Protein AF-A0A9E1T3I4-F1 (afdb_monomer_lite)

Sequence (107 aa):
MQKLTQQKVNEFKSQGFLILEDFVSSGVLLELKESLNSIFKEIDKESNRVKQSYNNKHYGDISKAGRQFIKNQSRYYPAIQNYLKSKPVKEVVTKLLDGDAFIFNEQ

Structure (mmCIF, N/CA/C/O backbone):
data_AF-A0A9E1T3I4-F1
#
_entry.id   AF-A0A9E1T3I4-F1
#
loop_
_atom_site.group_PDB
_atom_site.id
_atom_site.type_symbol
_atom_site.label_atom_id
_atom_site.label_alt_id
_atom_site.label_comp_id
_atom_site.label_asym_id
_atom_site.label_entity_id
_atom_site.label_seq_id
_atom_site.pdbx_PDB_ins_code
_atom_site.Cartn_x
_atom_site.Cartn_y
_atom_site.Cartn_z
_atom_site.occupancy
_atom_site.B_iso_or_eq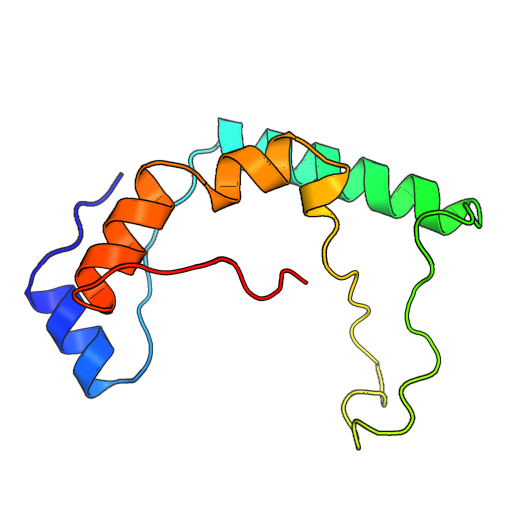uiv
_atom_site.auth_seq_id
_atom_site.auth_comp_id
_atom_site.auth_asym_id
_atom_site.auth_atom_id
_atom_site.pdbx_PDB_model_num
ATOM 1 N N . MET A 1 1 ? 1.854 11.708 11.074 1.00 60.84 1 MET A N 1
ATOM 2 C CA . MET A 1 1 ? 0.863 10.840 10.407 1.00 60.84 1 MET A CA 1
ATOM 3 C C . MET A 1 1 ? -0.451 10.929 11.160 1.00 60.84 1 MET A C 1
ATOM 5 O O . MET A 1 1 ? -0.451 10.744 12.376 1.00 60.84 1 MET A O 1
ATOM 9 N N . GLN A 1 2 ? -1.539 11.271 10.471 1.00 64.88 2 GLN A N 1
ATOM 10 C CA . GLN A 1 2 ? -2.861 11.404 11.080 1.00 64.88 2 GLN A CA 1
ATOM 11 C C . GLN A 1 2 ? -3.349 10.039 11.589 1.00 64.88 2 GLN A C 1
ATOM 13 O O . GLN A 1 2 ? -3.302 9.044 10.867 1.00 64.88 2 GLN A O 1
ATOM 18 N N . LYS A 1 3 ? -3.799 9.966 12.847 1.00 74.62 3 LYS A N 1
ATOM 19 C CA . LYS A 1 3 ? -4.404 8.738 13.382 1.00 74.62 3 LYS A CA 1
ATOM 20 C C . LYS A 1 3 ? -5.792 8.555 12.770 1.00 74.62 3 LYS A C 1
ATOM 22 O O . LYS A 1 3 ? -6.608 9.470 12.829 1.00 74.62 3 LYS A O 1
ATOM 27 N N . LEU A 1 4 ? -6.076 7.360 12.251 1.00 87.25 4 LEU A N 1
ATOM 28 C CA . LEU A 1 4 ? -7.412 7.015 11.765 1.00 87.25 4 LEU A CA 1
ATOM 29 C C . LEU A 1 4 ? -8.414 7.005 12.935 1.00 87.25 4 LEU A C 1
ATOM 31 O O . LEU A 1 4 ? -8.270 6.197 13.864 1.00 87.25 4 LEU A O 1
ATOM 35 N N . THR A 1 5 ? -9.385 7.921 12.892 1.00 90.19 5 THR A N 1
ATOM 36 C CA . THR A 1 5 ? -10.440 8.106 13.901 1.00 90.19 5 THR A CA 1
ATOM 37 C C . THR A 1 5 ? -11.665 7.243 13.594 1.00 90.19 5 THR A C 1
ATOM 39 O O . THR A 1 5 ? -11.876 6.839 12.452 1.00 90.19 5 THR A O 1
ATOM 42 N N . GLN A 1 6 ? -12.521 7.006 14.594 1.00 90.56 6 GLN A N 1
ATOM 43 C CA . GLN A 1 6 ? -13.781 6.282 14.380 1.00 90.56 6 GLN A CA 1
ATOM 44 C C . GLN A 1 6 ? -14.702 7.005 13.387 1.00 90.56 6 GLN A C 1
ATOM 46 O O . GLN A 1 6 ? -15.373 6.363 12.585 1.00 90.56 6 GLN A O 1
ATOM 51 N N . GLN A 1 7 ? -14.689 8.341 13.389 1.00 92.06 7 GLN A N 1
ATOM 52 C CA . GLN A 1 7 ? -15.426 9.140 12.412 1.00 92.06 7 GLN A CA 1
ATOM 53 C C . GLN A 1 7 ? -14.988 8.813 10.977 1.00 92.06 7 GLN A C 1
ATOM 55 O O . GLN A 1 7 ? -15.833 8.551 10.131 1.00 92.06 7 GLN A O 1
ATOM 60 N N . LYS A 1 8 ? -13.676 8.743 10.719 1.00 92.44 8 LYS A N 1
ATOM 61 C CA . LYS A 1 8 ? -13.120 8.395 9.402 1.00 92.44 8 LYS A CA 1
ATOM 62 C C . LYS A 1 8 ? -13.473 6.965 8.973 1.00 92.44 8 LYS A C 1
ATOM 64 O O . LYS A 1 8 ? -13.727 6.719 7.799 1.00 92.44 8 LYS A O 1
ATOM 69 N N . VAL A 1 9 ? -13.551 6.028 9.921 1.00 93.69 9 VAL A N 1
ATOM 70 C CA . VAL A 1 9 ? -14.044 4.662 9.656 1.00 93.69 9 VAL A CA 1
ATOM 71 C C . VAL A 1 9 ? -15.525 4.679 9.263 1.00 93.69 9 VAL A C 1
ATOM 73 O O . VAL A 1 9 ? -15.921 3.991 8.325 1.00 93.69 9 VAL A O 1
ATOM 76 N N . ASN A 1 10 ? -16.348 5.480 9.942 1.00 93.88 10 ASN A N 1
ATOM 77 C CA . ASN A 1 10 ? -17.769 5.609 9.615 1.00 93.88 10 ASN A CA 1
ATOM 78 C C . ASN A 1 10 ? -17.983 6.299 8.254 1.00 93.88 10 ASN A C 1
ATOM 80 O O . ASN A 1 10 ? -18.851 5.873 7.495 1.00 93.88 10 ASN A O 1
ATOM 84 N N . GLU A 1 11 ? -17.169 7.309 7.920 1.00 94.44 11 GLU A N 1
ATOM 85 C CA . GLU A 1 11 ? -17.135 7.939 6.590 1.00 94.44 11 GLU A CA 1
ATOM 86 C C . GLU A 1 11 ? -16.849 6.894 5.505 1.00 94.44 11 GLU A C 1
ATOM 88 O O . GLU A 1 11 ? -17.628 6.777 4.562 1.00 94.44 11 GLU A O 1
ATOM 93 N N . PHE A 1 12 ? -15.816 6.062 5.690 1.00 95.19 12 PHE A N 1
ATOM 94 C CA . PHE A 1 12 ? -15.494 4.972 4.766 1.00 95.19 12 PHE A CA 1
ATOM 95 C C . PHE A 1 12 ? -16.656 3.989 4.582 1.00 95.19 12 PHE A C 1
ATOM 97 O O . PHE A 1 12 ? -17.017 3.674 3.451 1.00 95.19 12 PHE A O 1
ATOM 104 N N . LYS A 1 13 ? -17.278 3.529 5.676 1.00 94.06 13 LYS A N 1
ATOM 105 C CA . LYS A 1 13 ? -18.408 2.583 5.614 1.00 94.06 13 LYS A CA 1
ATOM 106 C C . LYS A 1 13 ? -19.636 3.171 4.912 1.00 94.06 13 LYS A C 1
ATOM 108 O O . LYS A 1 13 ? -20.372 2.430 4.273 1.00 94.06 13 LYS A O 1
ATOM 113 N N . SER A 1 14 ? -19.854 4.480 5.038 1.00 96.69 14 SER A N 1
ATOM 114 C CA . SER A 1 14 ? -20.989 5.182 4.428 1.00 96.69 14 SER A CA 1
ATOM 115 C C . SER A 1 14 ? -20.754 5.519 2.951 1.00 96.69 14 SER A C 1
ATOM 117 O O . SER A 1 14 ? -21.655 5.379 2.129 1.00 96.69 14 SER A O 1
ATOM 119 N N . GLN A 1 15 ? -19.538 5.948 2.598 1.00 96.69 15 GLN A N 1
ATOM 120 C CA . GLN A 1 15 ? -19.220 6.489 1.270 1.00 96.69 15 GLN A CA 1
ATOM 121 C C . GLN A 1 15 ? -18.539 5.477 0.341 1.00 96.69 15 GLN A C 1
ATOM 123 O O . GLN A 1 15 ? 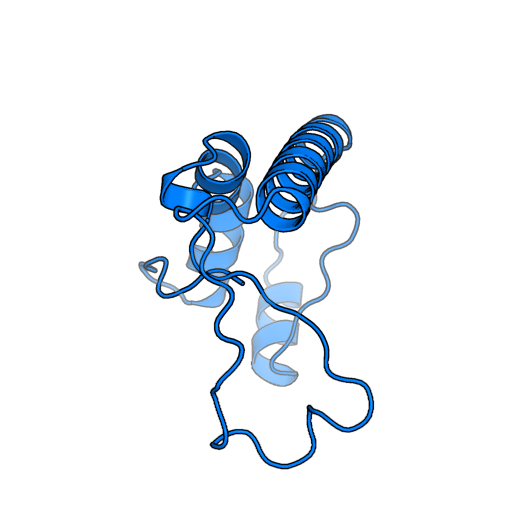-18.487 5.688 -0.868 1.00 96.69 15 GLN A O 1
ATOM 128 N N . GLY A 1 16 ? -17.974 4.401 0.890 1.00 95.19 16 GLY A N 1
ATOM 129 C CA . GLY A 1 16 ? -17.164 3.429 0.154 1.00 95.19 16 GLY A CA 1
ATOM 130 C C . GLY A 1 16 ? -15.732 3.893 -0.143 1.00 95.19 16 GLY A C 1
ATOM 131 O O . GLY A 1 16 ? -14.968 3.146 -0.751 1.00 95.19 16 GLY A O 1
ATOM 132 N N . PHE A 1 17 ? -15.341 5.099 0.284 1.00 94.69 17 PHE A N 1
ATOM 133 C CA . PHE A 1 17 ? -13.982 5.620 0.133 1.00 94.69 17 PHE A CA 1
ATOM 134 C C . PHE A 1 17 ? -13.578 6.508 1.314 1.00 94.69 17 PHE A C 1
ATOM 136 O O . PHE A 1 17 ? -14.410 6.948 2.105 1.00 94.69 17 PHE A O 1
ATOM 143 N N . LEU A 1 18 ? -12.274 6.756 1.435 1.00 93.56 18 LEU A N 1
ATOM 144 C CA . LEU A 1 18 ? -11.695 7.612 2.463 1.00 93.56 18 LEU A CA 1
ATOM 145 C C . LEU A 1 18 ? -10.528 8.412 1.888 1.00 93.56 18 LEU A C 1
ATOM 147 O O . LEU A 1 18 ? -9.682 7.850 1.195 1.00 93.56 18 LEU A O 1
ATOM 151 N N . ILE A 1 19 ? -10.451 9.699 2.226 1.00 91.94 19 ILE A N 1
ATOM 152 C CA . ILE A 1 19 ? -9.304 10.554 1.901 1.00 91.94 19 ILE A CA 1
ATOM 153 C C . ILE A 1 19 ? -8.458 10.739 3.163 1.00 91.94 19 ILE A C 1
ATOM 155 O O . ILE A 1 19 ? -8.968 11.155 4.207 1.00 91.94 19 ILE A O 1
ATOM 159 N N . LEU A 1 20 ? -7.170 10.413 3.049 1.00 91.25 20 LEU A N 1
ATOM 160 C CA . LEU A 1 20 ? -6.149 10.640 4.067 1.00 91.25 20 LEU A CA 1
ATOM 161 C C . LEU A 1 20 ? -5.110 11.607 3.498 1.00 91.25 20 LEU A C 1
ATOM 163 O O . LEU A 1 20 ? -4.330 11.240 2.620 1.00 91.25 20 LEU A O 1
ATOM 167 N N . GLU A 1 21 ? -5.123 12.842 3.986 1.00 91.31 21 GLU A N 1
ATOM 168 C CA . GLU A 1 21 ? -4.162 13.873 3.591 1.00 91.31 21 GLU A CA 1
ATOM 169 C C . GLU A 1 21 ? -2.804 13.623 4.255 1.00 91.31 21 GLU A C 1
ATOM 171 O O . GLU A 1 21 ? -2.730 13.069 5.356 1.00 91.31 21 GLU A O 1
ATOM 176 N N . ASP A 1 22 ? -1.722 13.984 3.557 1.00 90.44 22 ASP A N 1
ATOM 177 C CA . ASP A 1 22 ? -0.338 13.868 4.040 1.00 90.44 22 ASP A CA 1
ATOM 178 C C . ASP A 1 22 ? 0.005 12.496 4.652 1.00 90.44 22 ASP A C 1
ATOM 180 O O . ASP A 1 22 ? 0.760 12.367 5.624 1.00 90.44 22 ASP A O 1
ATOM 184 N N . PHE A 1 23 ? -0.586 11.439 4.087 1.00 91.69 23 PHE A N 1
ATOM 185 C CA . PHE A 1 23 ? -0.446 10.080 4.601 1.00 91.69 23 PHE A CA 1
ATOM 186 C C . PHE A 1 23 ? 0.975 9.531 4.419 1.00 91.69 23 PHE A C 1
ATOM 188 O O . PHE A 1 23 ? 1.501 8.840 5.294 1.00 91.69 23 PHE A O 1
ATOM 195 N N . VAL A 1 24 ? 1.605 9.860 3.290 1.00 91.31 24 VAL A N 1
ATOM 196 C CA . VAL A 1 24 ? 2.959 9.424 2.936 1.00 91.31 24 VAL A CA 1
ATOM 197 C C . VAL A 1 24 ? 3.941 10.540 3.274 1.00 91.31 24 VAL A C 1
ATOM 199 O O . VAL A 1 24 ? 3.772 11.673 2.829 1.00 91.31 24 VAL A O 1
ATOM 202 N N . SER A 1 25 ? 4.984 10.230 4.047 1.00 92.62 25 SER A N 1
ATOM 203 C CA . SER A 1 25 ? 6.030 11.210 4.351 1.00 92.62 25 SER A CA 1
ATOM 204 C C . SER A 1 25 ? 6.823 11.585 3.097 1.00 92.62 25 SER A C 1
ATOM 206 O O . SER A 1 25 ? 6.944 10.794 2.160 1.00 92.62 25 SER A O 1
ATOM 208 N N . SER A 1 26 ? 7.421 12.777 3.093 1.00 94.31 26 SER A N 1
ATOM 209 C CA . SER A 1 26 ? 8.224 13.265 1.964 1.00 94.31 26 SER A CA 1
ATOM 210 C C . SER A 1 26 ? 9.374 12.323 1.589 1.00 94.31 26 SER A C 1
ATOM 212 O O . SER A 1 26 ? 9.601 12.095 0.404 1.00 94.31 26 SER A O 1
ATOM 214 N N . GLY A 1 27 ? 10.056 11.737 2.580 1.00 95.12 27 GLY A N 1
ATOM 215 C CA . GLY A 1 27 ? 11.139 10.773 2.358 1.00 95.12 27 GLY A CA 1
ATOM 216 C C . GLY A 1 27 ? 10.663 9.495 1.666 1.00 95.12 27 GLY A C 1
ATOM 217 O O . GLY A 1 27 ? 11.205 9.117 0.634 1.00 95.12 27 GLY A O 1
ATOM 218 N N . VAL A 1 28 ? 9.582 8.883 2.164 1.00 94.94 28 VAL A N 1
ATOM 219 C CA . VAL A 1 28 ? 9.004 7.678 1.541 1.00 94.94 28 VAL A CA 1
ATOM 220 C C . VAL A 1 28 ? 8.488 7.990 0.137 1.00 94.94 28 VAL A C 1
ATOM 222 O O . VAL A 1 28 ? 8.683 7.209 -0.791 1.00 94.94 28 VAL A O 1
ATOM 225 N N . LEU A 1 29 ? 7.859 9.152 -0.050 1.00 95.31 29 LEU A N 1
ATOM 226 C CA . LEU A 1 29 ? 7.380 9.582 -1.359 1.00 95.31 29 LEU A CA 1
ATOM 227 C C . LEU A 1 29 ? 8.529 9.742 -2.366 1.00 95.31 29 LEU A C 1
ATOM 229 O O . LEU A 1 29 ? 8.352 9.414 -3.539 1.00 95.31 29 LEU A O 1
ATOM 233 N N . LEU A 1 30 ? 9.689 10.238 -1.930 1.00 97.06 30 LEU A N 1
ATOM 234 C CA . LEU A 1 30 ? 10.876 10.357 -2.775 1.00 97.06 30 LEU A CA 1
ATOM 235 C C . LEU A 1 30 ? 11.405 8.979 -3.197 1.00 97.06 30 LEU A C 1
ATOM 237 O O . LEU A 1 30 ? 11.561 8.743 -4.393 1.00 97.06 30 LEU A O 1
ATOM 241 N N . GLU A 1 31 ? 11.581 8.048 -2.256 1.00 96.44 31 GLU A N 1
ATOM 242 C CA . GLU A 1 31 ? 12.051 6.680 -2.545 1.00 96.44 31 GLU A CA 1
ATOM 243 C C . GLU A 1 31 ? 11.128 5.936 -3.527 1.00 96.44 31 GLU A C 1
ATOM 245 O O . GLU A 1 31 ? 11.580 5.234 -4.442 1.00 96.44 31 GLU A O 1
ATOM 250 N N . LEU A 1 32 ? 9.811 6.111 -3.373 1.00 95.56 32 LEU A N 1
ATOM 251 C CA . LEU A 1 32 ? 8.824 5.550 -4.294 1.00 95.56 32 LEU A CA 1
ATOM 252 C C . LEU A 1 32 ? 8.963 6.152 -5.698 1.00 95.56 32 LEU A C 1
ATOM 254 O O . LEU A 1 32 ? 8.961 5.411 -6.680 1.00 95.56 32 LEU A O 1
ATOM 258 N N . LYS A 1 33 ? 9.142 7.475 -5.811 1.00 95.38 33 LYS A N 1
ATOM 259 C CA . LYS A 1 33 ? 9.362 8.149 -7.103 1.00 95.38 33 LYS A CA 1
ATOM 260 C C . LYS A 1 33 ? 10.636 7.667 -7.794 1.00 95.38 33 LYS A C 1
ATOM 262 O O . LYS A 1 33 ? 10.621 7.428 -8.999 1.00 95.38 33 LYS A O 1
ATOM 267 N N . GLU A 1 34 ? 11.726 7.492 -7.055 1.00 95.56 34 GLU A N 1
ATOM 268 C CA . GLU A 1 34 ? 12.991 6.981 -7.600 1.00 95.56 34 GLU A CA 1
ATOM 269 C C . GLU A 1 34 ? 12.865 5.536 -8.103 1.00 95.56 34 GLU A C 1
ATOM 271 O O . GLU A 1 34 ? 13.385 5.196 -9.172 1.00 95.56 34 GLU A O 1
ATOM 276 N N . SER A 1 35 ? 12.106 4.705 -7.384 1.00 93.25 35 SER A N 1
ATOM 277 C CA . SER A 1 35 ? 11.804 3.332 -7.804 1.00 93.25 35 SER A CA 1
ATOM 278 C C . SER A 1 35 ? 10.984 3.303 -9.092 1.00 93.25 35 SER A C 1
ATOM 280 O O . SER A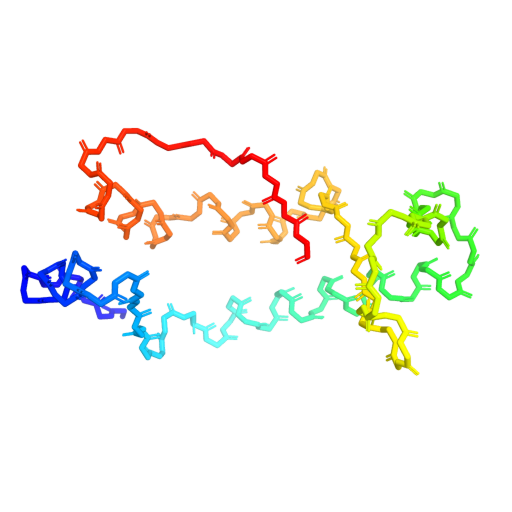 1 35 ? 11.336 2.585 -10.026 1.00 93.25 35 SER A O 1
ATOM 282 N N . LEU A 1 36 ? 9.946 4.139 -9.190 1.00 90.88 36 LEU A N 1
ATOM 283 C CA . LEU A 1 36 ? 9.133 4.272 -10.404 1.00 90.88 36 LEU A CA 1
ATOM 284 C C . LEU A 1 36 ? 9.963 4.763 -11.598 1.00 90.88 36 LEU A C 1
ATOM 286 O O . LEU A 1 36 ? 9.874 4.195 -12.683 1.00 90.88 36 LEU A O 1
ATOM 290 N N . ASN A 1 37 ? 10.834 5.756 -11.398 1.00 91.00 37 ASN A N 1
ATOM 291 C CA . ASN A 1 37 ? 11.736 6.238 -12.448 1.00 91.00 37 ASN A CA 1
ATOM 292 C C . ASN A 1 37 ? 12.683 5.139 -12.952 1.00 91.00 37 ASN A C 1
ATOM 294 O O . ASN A 1 37 ? 13.006 5.097 -14.139 1.00 91.00 37 ASN A O 1
ATOM 298 N N . SER A 1 38 ? 13.133 4.254 -12.062 1.00 89.12 38 SER A N 1
ATOM 299 C CA . SER A 1 38 ? 13.967 3.108 -12.432 1.00 89.12 38 SER A CA 1
ATOM 300 C C . SER A 1 38 ? 13.180 2.087 -13.258 1.00 89.12 38 SER A C 1
ATOM 302 O O . SER A 1 38 ? 13.662 1.668 -14.307 1.00 89.12 38 SER A O 1
ATOM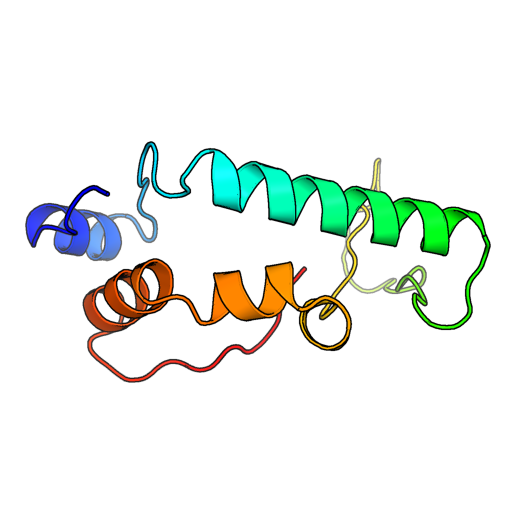 304 N N . ILE A 1 39 ? 11.942 1.774 -12.855 1.00 87.06 39 ILE A N 1
ATOM 305 C CA . ILE A 1 39 ? 11.034 0.894 -13.608 1.00 87.06 39 ILE A CA 1
ATOM 306 C C . ILE A 1 39 ? 10.799 1.431 -15.026 1.00 87.06 39 ILE A C 1
ATOM 308 O O . ILE A 1 39 ? 10.938 0.687 -15.996 1.00 87.06 39 ILE A O 1
ATOM 312 N N . PHE A 1 40 ? 10.479 2.721 -15.167 1.00 83.31 40 PHE A N 1
ATOM 313 C CA . PHE A 1 40 ? 10.225 3.318 -16.481 1.00 83.31 40 PHE A CA 1
ATOM 314 C C . PHE A 1 40 ? 11.463 3.277 -17.385 1.00 83.31 40 PHE A C 1
ATOM 316 O O . PHE A 1 40 ? 11.360 2.881 -18.542 1.00 83.31 40 PHE A O 1
ATOM 323 N N . LYS A 1 41 ? 12.656 3.551 -16.842 1.00 84.38 41 LYS A N 1
ATOM 324 C CA . LYS A 1 41 ? 13.915 3.420 -17.596 1.00 84.38 41 LYS A CA 1
ATOM 325 C C . LYS A 1 41 ? 14.212 1.988 -18.047 1.00 84.38 41 LYS A C 1
ATOM 327 O O . LYS A 1 41 ? 14.899 1.805 -19.048 1.00 84.38 41 LYS A O 1
ATOM 332 N N . GLU A 1 42 ? 13.784 0.978 -17.293 1.00 81.06 42 GLU A N 1
ATOM 333 C CA . GLU A 1 42 ? 13.945 -0.430 -17.678 1.00 81.06 42 GLU A CA 1
ATOM 334 C C . GLU A 1 42 ? 12.959 -0.850 -18.773 1.00 81.06 42 GLU A C 1
ATOM 336 O O . GLU A 1 42 ? 13.329 -1.620 -19.662 1.00 81.06 42 GLU A O 1
ATOM 341 N N . ILE A 1 43 ? 11.735 -0.321 -18.732 1.00 74.12 43 ILE A N 1
ATOM 342 C CA . ILE A 1 43 ? 10.719 -0.508 -19.774 1.00 74.12 43 ILE A CA 1
ATOM 343 C C . ILE A 1 43 ? 11.187 0.070 -21.106 1.00 74.12 43 ILE A C 1
ATOM 345 O O . ILE A 1 43 ? 11.137 -0.628 -22.116 1.00 74.12 43 ILE A O 1
ATOM 349 N N . ASP A 1 44 ? 11.703 1.300 -21.097 1.00 65.12 44 ASP A N 1
ATOM 350 C CA . ASP A 1 44 ? 12.173 1.985 -22.309 1.00 65.12 44 ASP A CA 1
ATOM 351 C C . ASP A 1 44 ? 13.324 1.237 -23.005 1.00 65.12 44 ASP A C 1
ATOM 353 O O . ASP A 1 44 ? 13.603 1.459 -24.181 1.00 65.12 44 ASP A O 1
ATOM 357 N N . LYS A 1 45 ? 14.000 0.335 -22.285 1.00 68.19 45 LYS A N 1
ATOM 358 C CA . LYS A 1 45 ? 15.098 -0.496 -22.794 1.00 68.19 45 LYS A CA 1
ATOM 359 C C . LYS A 1 45 ? 14.658 -1.890 -23.255 1.00 68.19 45 LYS A C 1
ATOM 361 O O . LYS A 1 45 ? 15.521 -2.743 -23.445 1.00 68.19 45 LYS A O 1
ATOM 366 N N . GLU A 1 46 ? 13.352 -2.150 -23.377 1.00 59.28 46 GLU A N 1
ATOM 367 C CA . GLU A 1 46 ? 12.781 -3.465 -23.724 1.00 59.28 46 GLU A CA 1
ATOM 368 C C . GLU A 1 46 ? 13.289 -4.607 -22.818 1.00 59.28 46 GLU A C 1
ATOM 370 O O . GLU A 1 46 ? 13.448 -5.759 -23.235 1.00 59.28 46 GLU A O 1
ATOM 375 N N . SER A 1 47 ? 13.556 -4.311 -21.540 1.00 54.44 47 SER A N 1
ATOM 376 C CA . SER A 1 47 ? 13.980 -5.331 -20.582 1.00 54.44 47 SER A CA 1
ATOM 377 C C . SER A 1 47 ? 12.899 -6.410 -20.455 1.00 54.44 47 SER A C 1
ATOM 379 O O . SER A 1 47 ? 11.787 -6.153 -19.991 1.00 54.44 47 SER A O 1
ATOM 381 N N . ASN A 1 48 ? 13.245 -7.656 -20.799 1.00 53.41 48 ASN A N 1
ATOM 382 C CA . ASN A 1 48 ? 12.364 -8.834 -20.730 1.00 53.41 48 ASN A CA 1
ATOM 383 C C . ASN A 1 48 ? 11.699 -9.067 -19.353 1.00 53.41 48 ASN A C 1
ATOM 385 O O . ASN A 1 48 ? 10.791 -9.895 -19.244 1.00 53.41 48 ASN A O 1
ATOM 389 N N . ARG A 1 49 ? 12.152 -8.373 -18.299 1.00 53.41 49 ARG A N 1
ATOM 390 C CA . ARG A 1 49 ? 11.618 -8.453 -16.932 1.00 53.41 49 ARG A CA 1
ATOM 391 C C . ARG A 1 49 ? 10.302 -7.703 -16.744 1.00 53.41 49 ARG A C 1
ATOM 393 O O . ARG A 1 49 ? 9.468 -8.159 -15.966 1.00 53.41 49 ARG A O 1
ATOM 400 N N . VAL A 1 50 ? 10.084 -6.607 -17.469 1.00 54.81 50 VAL A N 1
ATOM 401 C CA . VAL A 1 50 ? 8.895 -5.758 -17.317 1.00 54.81 50 VAL A CA 1
ATOM 402 C C . VAL A 1 50 ? 8.027 -5.901 -18.561 1.00 54.81 50 VAL A C 1
ATOM 404 O O . VAL A 1 50 ? 7.817 -4.961 -19.318 1.00 54.81 50 VAL A O 1
ATOM 407 N N . LYS A 1 51 ? 7.529 -7.119 -18.817 1.00 51.81 51 LYS A N 1
ATOM 408 C CA . LYS A 1 51 ? 6.542 -7.324 -19.885 1.00 51.81 51 LYS A CA 1
ATOM 409 C C . LYS A 1 51 ? 5.259 -6.580 -19.524 1.00 51.81 51 LYS A C 1
ATOM 411 O O . LYS A 1 51 ? 4.434 -7.068 -18.750 1.00 51.81 51 LYS A O 1
ATOM 416 N N . GLN A 1 52 ? 5.099 -5.393 -20.096 1.00 53.91 52 GLN A N 1
ATOM 417 C CA . GLN A 1 52 ? 3.845 -4.659 -20.106 1.00 53.91 52 GLN A CA 1
ATOM 418 C C . GLN A 1 52 ? 2.752 -5.553 -20.702 1.00 53.91 52 GLN A C 1
ATOM 420 O O . GLN A 1 52 ? 2.947 -6.230 -21.715 1.00 53.91 52 GLN A O 1
ATOM 425 N N . SER A 1 53 ? 1.585 -5.596 -20.060 1.00 52.22 53 SER A N 1
ATOM 426 C CA . SER A 1 53 ? 0.442 -6.355 -20.566 1.00 52.22 53 SER A CA 1
ATOM 427 C C . SER A 1 53 ? -0.231 -5.581 -21.701 1.00 52.22 53 SER A C 1
ATOM 429 O O . SER A 1 53 ? -1.331 -5.063 -21.535 1.00 52.22 53 SER A O 1
ATOM 431 N N . TYR A 1 54 ? 0.432 -5.477 -22.851 1.00 48.56 54 TYR A N 1
ATOM 432 C CA . TYR A 1 54 ? -0.065 -4.711 -23.996 1.00 48.56 54 TYR A CA 1
ATOM 433 C C . TYR A 1 54 ? -1.243 -5.354 -24.741 1.00 48.56 54 TYR A C 1
ATOM 435 O O . TYR A 1 54 ? -1.779 -4.746 -25.657 1.00 48.56 54 TYR A O 1
ATOM 443 N N . ASN A 1 55 ? -1.689 -6.554 -24.355 1.00 45.62 55 ASN A N 1
ATOM 444 C CA . ASN A 1 55 ? -2.661 -7.322 -25.142 1.00 45.62 55 ASN A CA 1
ATOM 445 C C . ASN A 1 55 ? -3.937 -7.733 -24.393 1.00 45.62 55 ASN A C 1
ATOM 447 O O . ASN A 1 55 ? -4.589 -8.708 -24.764 1.00 45.62 55 ASN A O 1
ATOM 451 N N . ASN A 1 56 ? -4.358 -6.983 -23.373 1.00 44.44 56 ASN A N 1
ATOM 452 C CA . ASN A 1 56 ? -5.668 -7.223 -22.767 1.00 44.44 56 ASN A CA 1
ATOM 453 C C . ASN A 1 56 ? -6.778 -6.560 -23.601 1.00 44.44 56 ASN A C 1
ATOM 455 O O . ASN A 1 56 ? -7.318 -5.526 -23.219 1.00 44.44 56 ASN A O 1
ATOM 459 N N . LYS A 1 57 ? -7.181 -7.213 -24.702 1.00 46.56 57 LYS A N 1
ATOM 460 C CA . LYS A 1 57 ? -8.398 -6.901 -25.490 1.00 46.56 57 LYS A CA 1
ATOM 461 C C . LYS A 1 57 ? -9.713 -6.998 -24.685 1.00 46.56 57 LYS A C 1
ATOM 463 O O . LYS A 1 57 ? -10.785 -6.813 -25.247 1.00 46.56 57 LYS A O 1
ATOM 468 N N . HIS A 1 58 ? -9.646 -7.312 -23.390 1.00 47.41 58 HIS A N 1
ATOM 469 C CA . HIS A 1 58 ? -10.803 -7.562 -22.529 1.00 47.41 58 HIS A CA 1
ATOM 470 C C . HIS A 1 58 ? -11.351 -6.335 -21.797 1.00 47.41 58 HIS A C 1
ATOM 472 O O . HIS A 1 58 ? -12.484 -6.387 -21.328 1.00 47.41 58 HIS A O 1
ATOM 478 N N . TYR A 1 59 ? -10.599 -5.237 -21.701 1.00 50.59 59 TYR A N 1
ATOM 479 C CA . TYR A 1 59 ? -11.089 -4.024 -21.046 1.00 50.59 59 TYR A CA 1
ATOM 480 C C . TYR A 1 59 ? -11.603 -3.055 -22.107 1.00 50.59 59 TYR A C 1
ATOM 482 O O . TYR A 1 59 ? -10.836 -2.287 -22.685 1.00 50.59 59 TYR A O 1
ATOM 490 N N . GLY A 1 60 ? -12.903 -3.140 -22.397 1.00 42.38 60 GLY A N 1
ATOM 491 C CA . GLY A 1 60 ? -13.592 -2.197 -23.275 1.00 42.38 60 GLY A CA 1
ATOM 492 C C . GLY A 1 60 ? -13.339 -0.745 -22.852 1.00 42.38 60 GLY A C 1
ATOM 493 O O . GLY A 1 60 ? -13.361 -0.416 -21.669 1.00 42.38 60 GLY A O 1
ATOM 494 N N . ASP A 1 61 ? -13.060 0.103 -23.839 1.00 44.47 61 ASP A N 1
ATOM 495 C CA . ASP A 1 61 ? -13.008 1.574 -23.792 1.00 44.47 61 ASP A CA 1
ATOM 496 C C . ASP A 1 61 ? -12.015 2.295 -22.855 1.00 44.47 61 ASP A C 1
ATOM 498 O O . ASP A 1 61 ? -11.810 3.497 -23.030 1.00 44.47 61 ASP A O 1
ATOM 502 N N . ILE A 1 62 ? -11.277 1.623 -21.964 1.00 49.09 62 ILE A N 1
ATOM 503 C CA . ILE A 1 62 ? -10.189 2.281 -21.195 1.00 49.09 62 ILE A CA 1
ATOM 504 C C . ILE A 1 62 ? -9.018 2.682 -22.123 1.00 49.09 62 ILE A C 1
ATOM 506 O O . ILE A 1 62 ? -8.159 3.480 -21.754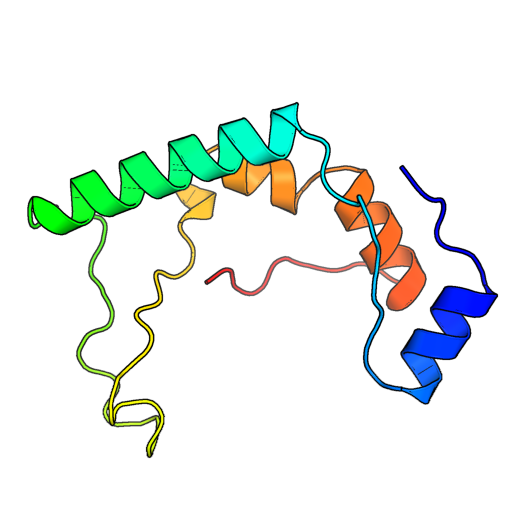 1.00 49.09 62 ILE A O 1
ATOM 510 N N . SER A 1 63 ? -8.991 2.171 -23.358 1.00 47.50 63 SER A N 1
ATOM 511 C CA . SER A 1 63 ? -7.878 2.279 -24.302 1.00 47.50 63 SER A CA 1
ATOM 512 C C . SER A 1 63 ? -7.962 3.409 -25.332 1.00 47.50 63 SER A C 1
ATOM 514 O O . SER A 1 63 ? -7.062 3.487 -26.163 1.00 47.50 63 SER A O 1
ATOM 516 N N . LYS A 1 64 ? -8.957 4.311 -25.318 1.00 47.62 64 LYS A N 1
ATOM 517 C CA . LYS A 1 64 ? -8.972 5.410 -26.316 1.00 47.62 64 LYS A CA 1
ATOM 518 C C . LYS A 1 64 ? -7.823 6.422 -26.132 1.00 47.62 64 LYS A C 1
ATOM 520 O O . LYS A 1 64 ? -7.419 7.045 -27.104 1.00 47.62 64 LYS A O 1
ATOM 525 N N . ALA A 1 65 ? -7.239 6.501 -24.930 1.00 55.47 65 ALA A N 1
ATOM 526 C CA . ALA A 1 65 ? -5.972 7.193 -24.624 1.00 55.47 65 ALA A CA 1
ATOM 527 C C . ALA A 1 65 ? -5.116 6.403 -23.596 1.00 55.47 65 ALA A C 1
ATOM 529 O O . ALA A 1 65 ? -4.439 6.988 -22.758 1.00 55.47 65 ALA A O 1
ATOM 530 N N . GLY A 1 66 ? -5.244 5.068 -23.617 1.00 55.59 66 GLY A N 1
ATOM 531 C CA . GLY A 1 66 ? -4.970 4.097 -22.543 1.00 55.59 66 GLY A CA 1
ATOM 532 C C . GLY A 1 66 ? -3.939 4.451 -21.469 1.00 55.59 66 GLY A C 1
ATOM 533 O O . GLY A 1 66 ? -2.751 4.577 -21.752 1.00 55.59 66 GLY A O 1
ATOM 534 N N . ARG A 1 67 ? -4.380 4.488 -20.201 1.00 62.28 67 ARG A N 1
ATOM 535 C CA . ARG A 1 67 ? -3.457 4.479 -19.055 1.00 62.28 67 ARG A CA 1
ATOM 536 C C . ARG A 1 67 ? -2.619 3.202 -19.105 1.00 62.28 67 ARG A C 1
ATOM 538 O O . ARG A 1 67 ? -3.167 2.100 -19.153 1.00 62.28 67 ARG A O 1
ATOM 545 N N . GLN A 1 68 ? -1.301 3.362 -19.096 1.00 68.75 68 GLN A N 1
ATOM 546 C CA . GLN A 1 68 ? -0.364 2.253 -18.973 1.00 68.75 68 GLN A CA 1
ATOM 547 C C . GLN A 1 68 ? -0.225 1.885 -17.493 1.00 68.75 68 GLN A C 1
ATOM 549 O O . GLN A 1 68 ? -0.036 2.763 -16.656 1.00 68.75 68 GLN A O 1
ATOM 554 N N . PHE A 1 69 ? -0.322 0.593 -17.182 1.00 74.38 69 PHE A N 1
ATOM 555 C CA . PHE A 1 69 ? -0.151 0.067 -15.827 1.00 74.38 69 PHE A CA 1
ATOM 556 C C . PHE A 1 69 ? 0.916 -1.016 -15.822 1.00 74.38 69 PHE A C 1
ATOM 558 O O . PHE A 1 69 ? 1.018 -1.806 -16.768 1.00 74.38 69 PHE A O 1
ATOM 565 N N . ILE A 1 70 ? 1.670 -1.089 -14.730 1.00 78.88 70 ILE A N 1
ATOM 566 C CA . ILE A 1 70 ? 2.712 -2.091 -14.547 1.00 78.88 70 ILE A CA 1
ATOM 567 C C . ILE A 1 70 ? 2.409 -2.794 -13.238 1.00 78.88 70 ILE A C 1
ATOM 569 O O . ILE A 1 70 ? 2.493 -2.220 -12.164 1.00 78.88 70 ILE A O 1
ATOM 573 N N . LYS A 1 71 ? 2.032 -4.065 -13.331 1.00 83.94 71 LYS A N 1
ATOM 574 C CA . LYS A 1 71 ? 1.537 -4.800 -12.171 1.00 83.94 71 LYS A CA 1
ATOM 575 C C . LYS A 1 71 ? 2.649 -5.507 -11.404 1.00 83.94 71 LYS A C 1
ATOM 577 O O . LYS A 1 71 ? 3.546 -6.092 -12.013 1.00 83.94 71 LYS A O 1
ATOM 582 N N . ASN A 1 72 ? 2.497 -5.580 -10.087 1.00 87.19 72 ASN A N 1
ATOM 583 C CA . ASN A 1 72 ? 3.244 -6.442 -9.174 1.00 87.19 72 ASN A CA 1
ATOM 584 C C . ASN A 1 72 ? 4.771 -6.256 -9.205 1.00 87.19 72 ASN A C 1
ATOM 586 O O . ASN A 1 72 ? 5.521 -7.236 -9.128 1.00 87.19 72 ASN A O 1
ATOM 590 N N . GLN A 1 73 ? 5.230 -5.010 -9.301 1.00 88.88 73 GLN A N 1
ATOM 591 C CA . GLN A 1 73 ? 6.649 -4.655 -9.277 1.00 88.88 73 GLN A CA 1
ATOM 592 C C . GLN A 1 73 ? 7.232 -4.676 -7.863 1.00 88.88 73 GLN A C 1
ATOM 594 O O . GLN A 1 73 ? 8.432 -4.878 -7.695 1.00 88.88 73 GLN A O 1
ATOM 599 N N . SER A 1 74 ? 6.396 -4.615 -6.826 1.00 91.56 74 SER A N 1
ATOM 600 C CA . SER A 1 74 ? 6.806 -4.789 -5.421 1.00 91.56 74 SER A CA 1
ATOM 601 C C . SER A 1 74 ? 7.630 -6.056 -5.120 1.00 91.56 74 SER A C 1
ATOM 603 O O . SER A 1 74 ? 8.269 -6.143 -4.078 1.00 91.56 74 SER A O 1
ATOM 605 N N . ARG A 1 75 ? 7.652 -7.050 -6.015 1.00 88.31 75 ARG A N 1
ATOM 606 C CA . ARG A 1 75 ? 8.498 -8.257 -5.916 1.00 88.31 75 ARG A CA 1
ATOM 607 C C . ARG A 1 75 ? 9.975 -7.984 -6.211 1.00 88.31 75 ARG A C 1
ATOM 609 O O . ARG A 1 75 ? 10.830 -8.742 -5.769 1.00 88.31 75 ARG A O 1
ATOM 616 N N . TYR A 1 76 ? 10.243 -6.943 -6.993 1.00 88.44 76 TYR A N 1
ATOM 617 C CA . TYR A 1 76 ? 11.555 -6.604 -7.541 1.00 88.44 76 TYR A CA 1
ATOM 618 C C . TYR A 1 76 ? 12.094 -5.278 -6.994 1.00 88.44 76 TYR A C 1
ATOM 620 O O . TYR A 1 76 ? 13.302 -5.067 -7.017 1.00 88.44 76 TYR A O 1
ATOM 628 N N . TYR A 1 77 ? 11.221 -4.412 -6.465 1.00 91.56 77 TYR A N 1
ATOM 629 C CA . TYR A 1 77 ? 11.578 -3.086 -5.956 1.00 91.56 77 TYR A CA 1
ATOM 630 C C . TYR A 1 77 ? 11.298 -2.987 -4.446 1.00 91.56 77 TYR A C 1
ATOM 632 O O . TYR A 1 77 ? 10.141 -2.809 -4.043 1.00 91.56 77 TYR A O 1
ATOM 640 N N . PRO A 1 78 ? 12.341 -3.078 -3.591 1.00 93.56 78 PRO A N 1
ATOM 641 C CA . PRO A 1 78 ? 12.186 -3.109 -2.137 1.00 93.56 78 PRO A CA 1
ATOM 642 C C . PRO A 1 78 ? 11.461 -1.897 -1.552 1.00 93.56 78 PRO A C 1
ATOM 644 O O . PRO A 1 78 ? 10.678 -2.067 -0.625 1.00 93.56 78 PRO A O 1
ATOM 647 N N . ALA A 1 79 ? 11.655 -0.692 -2.097 1.00 95.62 79 ALA A N 1
ATOM 648 C CA . ALA A 1 79 ? 10.975 0.505 -1.596 1.00 95.62 79 ALA A CA 1
ATOM 649 C C . ALA A 1 79 ? 9.445 0.390 -1.718 1.00 95.62 79 ALA A C 1
ATOM 651 O O . ALA A 1 79 ? 8.720 0.671 -0.762 1.00 95.62 79 ALA A O 1
ATOM 652 N N . ILE A 1 80 ? 8.950 -0.125 -2.852 1.00 95.31 80 ILE A N 1
ATOM 653 C CA . ILE A 1 80 ? 7.518 -0.383 -3.063 1.00 95.31 80 ILE A CA 1
ATOM 654 C C . ILE A 1 80 ? 7.039 -1.457 -2.080 1.00 95.31 80 ILE A C 1
ATOM 656 O O . ILE A 1 80 ? 6.021 -1.285 -1.409 1.00 95.31 80 ILE A O 1
ATOM 660 N N . GLN A 1 81 ? 7.792 -2.552 -1.935 1.00 95.25 81 GLN A N 1
ATOM 661 C CA . GLN A 1 81 ? 7.434 -3.631 -1.013 1.00 95.25 81 GLN A CA 1
ATOM 662 C C . GLN A 1 81 ? 7.350 -3.164 0.446 1.00 95.25 81 GLN A C 1
ATOM 664 O O . GLN A 1 81 ? 6.402 -3.506 1.160 1.00 95.25 81 GLN A O 1
ATOM 669 N N . ASN A 1 82 ? 8.341 -2.388 0.879 1.00 95.38 82 ASN A N 1
ATOM 670 C CA . ASN A 1 82 ? 8.448 -1.854 2.229 1.00 95.38 82 ASN A CA 1
ATOM 671 C C . ASN A 1 82 ? 7.305 -0.886 2.517 1.00 95.38 82 ASN A C 1
ATOM 673 O O . ASN A 1 82 ? 6.709 -0.961 3.590 1.00 95.38 82 ASN A O 1
ATOM 677 N N . TYR A 1 83 ? 6.946 -0.041 1.548 1.00 95.81 83 TYR A N 1
ATOM 678 C CA . TYR A 1 83 ? 5.800 0.851 1.667 1.00 95.81 83 TYR A CA 1
ATOM 679 C C . TYR A 1 83 ? 4.480 0.082 1.818 1.00 95.81 83 TYR A C 1
ATOM 681 O O . TYR A 1 83 ? 3.751 0.315 2.786 1.00 95.81 83 TYR A O 1
ATOM 689 N N . LEU A 1 84 ? 4.198 -0.890 0.942 1.00 94.81 84 LEU A N 1
ATOM 690 C CA . LEU A 1 84 ? 2.964 -1.690 1.002 1.00 94.81 84 LEU A CA 1
ATOM 691 C C . LEU A 1 84 ? 2.824 -2.475 2.316 1.00 94.81 84 LEU A C 1
ATOM 693 O O . LEU A 1 84 ? 1.717 -2.694 2.800 1.00 94.81 84 LEU A O 1
ATOM 697 N N . LYS A 1 85 ? 3.947 -2.901 2.907 1.00 93.81 85 LYS A N 1
ATOM 698 C CA . LYS A 1 85 ? 3.988 -3.646 4.178 1.00 93.81 85 LYS A CA 1
ATOM 699 C C . LYS A 1 85 ? 4.245 -2.756 5.398 1.00 93.81 85 LYS A C 1
ATOM 701 O O . LYS A 1 85 ? 4.431 -3.284 6.503 1.00 93.81 85 LYS A O 1
ATOM 706 N N . SER A 1 86 ? 4.275 -1.439 5.211 1.00 93.94 86 SER A N 1
ATOM 707 C CA . SER A 1 86 ? 4.603 -0.483 6.260 1.00 93.94 86 SER A CA 1
ATOM 708 C C . SER A 1 86 ? 3.529 -0.455 7.351 1.00 93.94 86 SER A C 1
ATOM 710 O O . SER A 1 86 ? 2.354 -0.755 7.121 1.00 93.94 86 SER A O 1
ATOM 712 N N . LYS A 1 87 ? 3.940 -0.091 8.571 1.00 92.31 87 LYS A N 1
ATOM 713 C CA . LYS A 1 87 ? 3.034 0.051 9.719 1.00 92.31 87 LYS A CA 1
ATOM 714 C C . LYS A 1 87 ? 1.854 1.006 9.434 1.00 92.31 87 LYS A C 1
ATOM 716 O O . LYS A 1 87 ? 0.734 0.602 9.729 1.00 92.31 87 LYS A O 1
ATOM 721 N N . PRO A 1 88 ? 2.049 2.184 8.804 1.00 91.69 88 PRO A N 1
ATOM 722 C CA . PRO A 1 88 ? 0.956 3.064 8.378 1.00 91.69 88 PRO A CA 1
ATOM 723 C C . PRO A 1 88 ? -0.145 2.383 7.565 1.00 91.69 88 PRO A C 1
ATOM 725 O O . PRO A 1 88 ? -1.322 2.482 7.907 1.00 91.69 88 PRO A O 1
ATOM 728 N N . VAL A 1 89 ? 0.236 1.678 6.495 1.00 93.12 89 VAL A N 1
ATOM 729 C CA . VAL A 1 89 ? -0.714 1.010 5.597 1.00 93.12 89 VAL A CA 1
ATOM 730 C C . VAL A 1 89 ? -1.454 -0.090 6.352 1.00 93.12 89 VAL A C 1
ATOM 732 O O . VAL A 1 89 ? -2.679 -0.151 6.299 1.00 93.12 89 VAL A O 1
ATOM 735 N N . LYS A 1 90 ? -0.728 -0.903 7.128 1.00 92.00 90 LYS A N 1
ATOM 736 C CA . LYS A 1 90 ? -1.320 -1.962 7.957 1.00 92.00 90 LYS A CA 1
ATOM 737 C C . LYS A 1 90 ? -2.339 -1.418 8.953 1.00 92.00 90 LYS A C 1
ATOM 739 O O . LYS A 1 90 ? -3.445 -1.934 9.022 1.00 92.00 90 LYS A O 1
ATOM 744 N N . GLU A 1 91 ? -2.000 -0.359 9.686 1.00 90.69 91 GLU A N 1
ATOM 745 C CA . GLU A 1 91 ? -2.904 0.238 10.674 1.00 90.69 91 GLU A CA 1
ATOM 746 C C . GLU A 1 91 ? -4.207 0.746 10.048 1.00 90.69 91 GLU A C 1
ATOM 748 O O . GLU A 1 91 ? -5.272 0.574 10.640 1.00 90.69 91 GLU A O 1
ATOM 753 N N . VAL A 1 92 ? -4.137 1.356 8.860 1.00 92.62 92 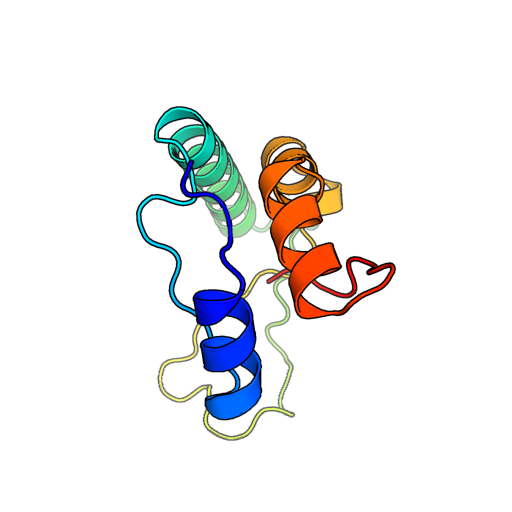VAL A N 1
ATOM 754 C CA . VAL A 1 92 ? -5.331 1.807 8.134 1.00 92.62 92 VAL A CA 1
ATOM 755 C C . VAL A 1 92 ? -6.160 0.612 7.679 1.00 92.62 92 VAL A C 1
ATOM 757 O O . VAL A 1 92 ? -7.350 0.553 7.974 1.00 92.62 92 VAL A O 1
ATOM 760 N N . VAL A 1 93 ? -5.541 -0.355 7.002 1.00 92.19 93 VAL A N 1
ATOM 761 C CA . VAL A 1 93 ? -6.251 -1.502 6.426 1.00 92.19 93 VAL A CA 1
ATOM 762 C C . VAL A 1 93 ? -6.911 -2.352 7.512 1.00 92.19 93 VAL A C 1
ATOM 764 O O . VAL A 1 93 ? -8.104 -2.629 7.411 1.00 92.19 93 VAL A O 1
ATOM 767 N N . THR A 1 94 ? -6.192 -2.691 8.586 1.00 90.69 94 THR A N 1
ATOM 768 C CA . THR A 1 94 ? -6.741 -3.487 9.695 1.00 90.69 94 THR A CA 1
ATOM 769 C C . THR A 1 94 ? -7.910 -2.780 10.375 1.00 90.69 94 THR A C 1
ATOM 771 O O . THR A 1 94 ? -8.904 -3.419 10.696 1.00 90.69 94 THR A O 1
ATOM 774 N N . LYS A 1 95 ? -7.846 -1.454 10.555 1.00 90.88 95 LYS A N 1
ATOM 775 C CA . LYS A 1 95 ? -8.959 -0.694 11.144 1.00 90.88 95 LYS A CA 1
ATOM 776 C C . LYS A 1 95 ? -10.173 -0.570 10.225 1.00 90.88 95 LYS A C 1
ATOM 778 O O . LYS A 1 95 ? -11.294 -0.544 10.721 1.00 90.88 95 LYS A O 1
ATOM 783 N N . LEU A 1 96 ? -9.965 -0.421 8.916 1.00 93.44 96 LEU A N 1
ATOM 784 C CA . LEU A 1 96 ? -11.070 -0.293 7.961 1.00 93.44 96 LEU A CA 1
ATOM 785 C C . LEU A 1 96 ? -11.778 -1.630 7.726 1.00 93.44 96 LEU A C 1
ATOM 787 O O . LEU A 1 96 ? -13.000 -1.645 7.592 1.00 93.44 96 LEU A O 1
ATOM 791 N N . LEU A 1 97 ? -11.019 -2.726 7.681 1.00 89.69 97 LEU A N 1
ATOM 792 C CA . LEU A 1 97 ? -11.535 -4.064 7.387 1.00 89.69 97 LEU A CA 1
ATOM 793 C C . LEU A 1 97 ? -11.904 -4.875 8.632 1.00 89.69 97 LEU A C 1
ATOM 795 O O . LEU A 1 97 ? -12.563 -5.896 8.486 1.00 89.69 97 LEU A O 1
ATOM 799 N N . ASP A 1 98 ? -11.500 -4.424 9.824 1.00 87.88 98 ASP A N 1
ATOM 800 C CA . ASP A 1 98 ? -11.693 -5.142 11.091 1.00 87.88 98 ASP A CA 1
ATOM 801 C C . ASP A 1 98 ? -11.152 -6.584 11.037 1.00 87.88 98 ASP A C 1
ATOM 803 O O . ASP A 1 98 ? -11.792 -7.545 11.458 1.00 87.88 98 ASP A O 1
ATOM 807 N N . GLY A 1 99 ? -9.969 -6.747 10.438 1.00 88.69 99 GLY A N 1
ATOM 808 C CA . GLY A 1 99 ? -9.377 -8.060 10.216 1.00 88.69 99 GLY A CA 1
ATOM 809 C C . GLY A 1 99 ? -8.036 -8.038 9.493 1.00 88.69 99 GLY A C 1
ATOM 810 O O . GLY A 1 99 ? -7.482 -6.981 9.163 1.00 88.69 99 GLY A O 1
ATOM 811 N N . ASP A 1 100 ? -7.518 -9.241 9.255 1.00 87.00 100 ASP A N 1
ATOM 812 C CA . ASP A 1 100 ? -6.294 -9.453 8.492 1.00 87.00 100 ASP A CA 1
ATOM 813 C C . ASP A 1 100 ? -6.523 -9.211 6.999 1.00 87.00 100 ASP A C 1
ATOM 815 O O . ASP A 1 100 ? -7.566 -9.542 6.433 1.00 87.00 100 ASP A O 1
ATOM 819 N N . ALA A 1 101 ? -5.506 -8.656 6.343 1.00 89.50 101 ALA A N 1
ATOM 820 C CA . ALA A 1 101 ? -5.540 -8.360 4.922 1.00 89.50 101 ALA A CA 1
ATOM 821 C C . ALA A 1 101 ? -4.256 -8.807 4.233 1.00 89.50 101 ALA A C 1
ATOM 823 O O . ALA A 1 101 ? -3.153 -8.699 4.775 1.00 89.50 101 ALA A O 1
ATOM 824 N N . PHE A 1 102 ? -4.409 -9.256 2.992 1.00 89.94 102 PHE A N 1
ATOM 825 C CA . PHE A 1 102 ? -3.315 -9.727 2.158 1.00 89.94 102 PHE A CA 1
ATOM 826 C C . PHE A 1 102 ? -3.190 -8.844 0.923 1.00 89.94 102 PHE A C 1
ATOM 828 O O . PHE A 1 102 ? -4.181 -8.410 0.338 1.00 89.94 102 PHE A O 1
ATOM 835 N N . ILE A 1 103 ? -1.951 -8.595 0.504 1.00 89.62 103 ILE A N 1
ATOM 836 C CA . ILE A 1 103 ? -1.684 -7.901 -0.754 1.00 89.62 103 ILE A CA 1
ATOM 837 C C . ILE A 1 103 ? -2.068 -8.851 -1.891 1.00 89.62 103 ILE A C 1
ATOM 839 O O . ILE A 1 103 ? -1.408 -9.869 -2.094 1.00 89.62 103 ILE A O 1
ATOM 843 N N . PHE A 1 104 ? -3.132 -8.517 -2.619 1.00 88.31 104 PHE A N 1
ATOM 844 C CA . PHE A 1 104 ? -3.603 -9.305 -3.758 1.00 88.31 104 PHE A CA 1
ATOM 845 C C . PHE A 1 104 ? -2.937 -8.882 -5.075 1.00 88.31 104 PHE A C 1
ATOM 847 O O . PHE A 1 104 ? -2.461 -9.725 -5.834 1.00 88.31 104 PHE A O 1
ATOM 854 N N . ASN A 1 105 ? -2.888 -7.575 -5.344 1.00 86.75 105 ASN A N 1
ATOM 855 C CA . ASN A 1 105 ? -2.322 -7.000 -6.563 1.00 86.75 105 ASN A CA 1
ATOM 856 C C . ASN A 1 105 ? -1.828 -5.567 -6.297 1.00 86.75 105 ASN A C 1
ATOM 858 O O . ASN A 1 105 ? -2.391 -4.862 -5.463 1.00 86.75 105 ASN A O 1
ATOM 862 N N . GLU A 1 106 ? -0.810 -5.140 -7.037 1.00 88.94 106 GLU A N 1
ATOM 863 C CA . GLU A 1 106 ? -0.296 -3.762 -7.089 1.00 88.94 106 GLU A CA 1
ATOM 864 C C . GLU A 1 106 ? -0.152 -3.366 -8.567 1.00 88.94 106 GLU A C 1
ATOM 866 O O . GLU A 1 106 ? 0.150 -4.237 -9.387 1.00 88.94 106 GLU A O 1
ATOM 871 N N . GLN A 1 107 ? -0.451 -2.111 -8.921 1.00 85.50 107 GLN A N 1
ATOM 872 C CA . GLN A 1 107 ? -0.511 -1.600 -10.300 1.00 85.50 107 GLN A CA 1
ATOM 873 C C . GLN A 1 107 ? 0.023 -0.178 -10.416 1.00 85.50 107 GLN A C 1
ATOM 875 O O . GLN A 1 107 ? -0.120 0.564 -9.417 1.00 85.50 107 GLN A O 1
#

pLDDT: mean 81.46, std 17.1, range [42.38, 97.06]

Radius of gyration: 16.77 Å; chains: 1; bounding box: 36×24×41 Å

Foldseek 3Di:
DDQCDPVQLVVCVVVVDGDDPPLDPPVLVVLVVVLVVVLVVCVVVVNPVFPFPPDCPPDPPCVPVHDGDGKDCVVPRVSSVCVCVDPSNQSVVCSNVVDDDDDPMDD

Secondary structure (DSSP, 8-state):
-----HHHHHHHHHHS----TT-S-HHHHHHHHHHHHHHHHHHTTT-TTS---TT-TTS-STTTTT------GGGT-HHHHHHHTSHHHHHHHHHHHTS--------